Protein AF-A0AAD9QX85-F1 (afdb_monomer_lite)

Sequence (157 aa):
MVSVENATELPFDINGSCHFKLKSDPGKMMNSSKDGRPWQTWCTSKRSQHREVRRHAWRRGSWQCPNLKCLFLNEKGSCNDVQFTESQKNMCFVCKEDALTFDRCTTVKIWEFSAEKTEVDTYHFGYHTCRAIPNKRNLQVKSKLEEHFQKHASLKP

Secondary structure (DSSP, 8-state):
-PPEEE-SS--TT--SSEEEEEE--TTSTTTTT--SS-PPPPEEEEETTEEEEEEEEE---B-----TT-HHHHHHSS---S-B-SSTT-BBTTT-PBP-S-B----EEEEEE-TTSSEEEEEEES--SSPP-----SHHHHHHHHHHHHHTTT---

Organism: Acropora cervicornis (NCBI:txid6130)

Radius of gyration: 20.17 Å; chains: 1; bounding box: 38×56×46 Å

Structure (mmCIF, N/CA/C/O backbone):
data_AF-A0AAD9QX85-F1
#
_entry.id   AF-A0AAD9QX85-F1
#
loop_
_atom_site.group_PDB
_atom_site.id
_atom_site.type_symbol
_atom_site.label_atom_id
_atom_site.label_alt_id
_atom_site.label_comp_id
_atom_site.label_asym_id
_atom_site.label_entity_id
_atom_site.label_seq_id
_atom_site.pdbx_PDB_ins_code
_atom_site.Cartn_x
_atom_site.Cartn_y
_atom_site.Cartn_z
_atom_site.occupancy
_atom_site.B_iso_or_equiv
_atom_site.auth_seq_id
_atom_site.auth_comp_id
_atom_site.auth_asym_id
_atom_site.auth_atom_id
_atom_site.pdbx_PDB_model_num
ATOM 1 N N . MET A 1 1 ? -3.834 -16.258 -16.234 1.00 48.44 1 MET A N 1
ATOM 2 C CA . MET A 1 1 ? -2.990 -15.083 -16.538 1.00 48.44 1 MET A CA 1
ATOM 3 C C . MET A 1 1 ? -3.760 -13.859 -16.091 1.00 48.44 1 MET A C 1
ATOM 5 O O . MET A 1 1 ? -4.944 -13.797 -16.388 1.00 48.44 1 MET A O 1
ATOM 9 N N . VAL A 1 2 ? -3.142 -12.962 -15.324 1.00 61.66 2 VAL A N 1
ATOM 10 C CA . VAL A 1 2 ? -3.746 -11.659 -15.002 1.00 61.66 2 VAL A CA 1
ATOM 11 C C . VAL A 1 2 ? -3.511 -10.761 -16.216 1.00 61.66 2 VAL A C 1
ATOM 13 O O . VAL A 1 2 ? -2.383 -10.700 -16.701 1.00 61.66 2 VAL A O 1
ATOM 16 N N . SER A 1 3 ? -4.565 -10.153 -16.756 1.00 73.94 3 SER A N 1
ATOM 17 C CA . SER A 1 3 ? -4.465 -9.236 -17.896 1.00 73.94 3 SER A CA 1
ATOM 18 C C . SER A 1 3 ? -3.690 -7.977 -17.500 1.00 73.94 3 SER A C 1
ATOM 20 O O . SER A 1 3 ? -3.846 -7.494 -16.380 1.00 73.94 3 SER A O 1
ATOM 22 N N . VAL A 1 4 ? -2.857 -7.457 -18.406 1.00 83.94 4 VAL A N 1
ATOM 23 C CA . VAL A 1 4 ? -2.103 -6.216 -18.172 1.00 83.94 4 VAL A CA 1
ATOM 24 C C . VAL A 1 4 ? -2.981 -5.019 -18.510 1.00 83.94 4 VAL A C 1
ATOM 26 O O . VAL A 1 4 ? -3.453 -4.897 -19.641 1.00 83.94 4 VAL A O 1
ATOM 29 N N . GLU A 1 5 ? -3.159 -4.116 -17.552 1.00 87.62 5 GLU A N 1
ATOM 30 C CA . GLU A 1 5 ? -3.914 -2.878 -17.736 1.00 87.62 5 GLU A CA 1
ATOM 31 C C . GLU A 1 5 ? -2.961 -1.683 -17.864 1.00 87.62 5 GLU A C 1
ATOM 33 O O . GLU A 1 5 ? -2.192 -1.372 -16.951 1.00 87.62 5 GLU A O 1
ATOM 38 N N . ASN A 1 6 ? -2.996 -0.993 -19.006 1.00 88.62 6 ASN A N 1
ATOM 39 C CA . ASN A 1 6 ? -2.268 0.266 -19.171 1.00 88.62 6 ASN A CA 1
ATOM 40 C C . ASN A 1 6 ? -3.029 1.377 -18.444 1.00 88.62 6 ASN A C 1
ATOM 42 O O . ASN A 1 6 ? -4.180 1.652 -18.784 1.00 88.62 6 ASN A O 1
ATOM 46 N N . ALA A 1 7 ? -2.387 2.030 -17.478 1.00 84.38 7 ALA A N 1
ATOM 47 C CA . ALA A 1 7 ? -3.033 3.033 -16.643 1.00 84.38 7 ALA A CA 1
ATOM 48 C C . ALA A 1 7 ? -2.186 4.305 -16.515 1.00 84.38 7 ALA A C 1
ATOM 50 O O . ALA A 1 7 ? -0.957 4.261 -16.421 1.00 84.38 7 ALA A O 1
ATOM 51 N N . THR A 1 8 ? -2.851 5.460 -16.491 1.00 87.19 8 THR A N 1
ATOM 52 C CA . THR A 1 8 ? -2.218 6.744 -16.150 1.00 87.19 8 THR A CA 1
ATOM 53 C C . THR A 1 8 ? -1.960 6.861 -14.651 1.00 87.19 8 THR A C 1
ATOM 55 O O . THR A 1 8 ? -0.961 7.447 -14.244 1.00 87.19 8 THR A O 1
ATOM 58 N N . GLU A 1 9 ? -2.841 6.276 -13.841 1.00 89.25 9 GLU A N 1
ATOM 59 C CA . GLU A 1 9 ? -2.751 6.201 -12.386 1.00 89.25 9 GLU A CA 1
ATOM 60 C C . GLU A 1 9 ? -3.357 4.889 -11.884 1.00 89.25 9 GLU A C 1
ATOM 62 O O . GLU A 1 9 ? -4.157 4.253 -12.568 1.00 89.25 9 GLU A O 1
ATOM 67 N N . LEU A 1 10 ? -2.967 4.474 -10.682 1.00 91.56 10 LEU A N 1
ATOM 68 C CA . LEU A 1 10 ? -3.534 3.288 -10.056 1.00 91.56 10 LEU A CA 1
ATOM 69 C C . LEU A 1 10 ? -4.931 3.574 -9.487 1.00 91.56 10 LEU A C 1
ATOM 71 O O . LEU A 1 10 ? -5.119 4.628 -8.872 1.00 91.56 10 LEU A O 1
ATOM 75 N N . PRO A 1 11 ? -5.880 2.621 -9.582 1.00 91.75 11 PRO A N 1
ATOM 76 C CA . PRO A 1 11 ? -7.127 2.712 -8.839 1.00 91.75 11 PRO A CA 1
ATOM 77 C C . PRO A 1 11 ? -6.872 2.938 -7.345 1.00 91.75 11 PRO A C 1
ATOM 79 O O . PRO A 1 11 ? -5.932 2.401 -6.755 1.00 91.75 11 PRO A O 1
ATOM 82 N N . PHE A 1 12 ? -7.727 3.739 -6.712 1.00 90.00 12 PHE A N 1
ATOM 83 C CA . PHE A 1 12 ? -7.543 4.111 -5.311 1.00 90.00 12 PHE A CA 1
ATOM 84 C C . PHE A 1 12 ? -7.632 2.903 -4.361 1.00 90.00 12 PHE A C 1
ATOM 86 O O . PHE A 1 12 ? -6.831 2.790 -3.431 1.00 90.00 12 PHE A O 1
ATOM 93 N N . ASP A 1 13 ? -8.580 1.995 -4.601 1.00 90.94 13 ASP A N 1
ATOM 94 C CA . ASP A 1 13 ? -8.854 0.837 -3.748 1.00 90.94 13 ASP A CA 1
ATOM 95 C C . ASP A 1 13 ? -8.684 -0.488 -4.509 1.00 90.94 13 ASP A C 1
ATOM 97 O O . ASP A 1 13 ? -9.646 -1.191 -4.809 1.00 90.94 13 ASP A O 1
ATOM 101 N N . ILE A 1 14 ? -7.439 -0.805 -4.876 1.00 92.19 14 ILE A N 1
ATOM 102 C CA . ILE A 1 14 ? -7.098 -2.062 -5.561 1.00 92.19 14 ILE A CA 1
ATOM 103 C C . ILE A 1 14 ? -7.293 -3.233 -4.603 1.00 92.19 14 ILE A C 1
ATOM 105 O O . ILE A 1 14 ? -6.850 -3.170 -3.456 1.00 92.19 14 ILE A O 1
ATOM 109 N N . ASN A 1 15 ? -7.900 -4.317 -5.086 1.00 90.88 15 ASN A N 1
ATOM 110 C CA . ASN A 1 15 ? -8.080 -5.548 -4.331 1.00 90.88 15 ASN A CA 1
ATOM 111 C C . ASN A 1 15 ? -7.950 -6.775 -5.246 1.00 90.88 15 ASN A C 1
ATOM 113 O O . ASN A 1 15 ? -8.311 -6.712 -6.419 1.00 90.88 15 ASN A O 1
ATOM 117 N N . GLY A 1 16 ? -7.465 -7.895 -4.710 1.00 91.25 16 GLY A N 1
ATOM 118 C CA . GLY A 1 16 ? -7.250 -9.123 -5.473 1.00 91.25 16 GLY A CA 1
ATOM 119 C C . GLY A 1 16 ? -5.926 -9.138 -6.243 1.00 91.25 16 GLY A C 1
ATOM 120 O O . GLY A 1 16 ? -4.915 -8.585 -5.803 1.00 91.25 16 GLY A O 1
ATOM 121 N N . SER A 1 17 ? -5.913 -9.846 -7.374 1.00 94.88 17 SER A N 1
ATOM 122 C CA . SER A 1 17 ? -4.724 -10.008 -8.215 1.00 94.88 17 SER A CA 1
ATOM 123 C C . SER A 1 17 ? -4.812 -9.161 -9.478 1.00 94.88 17 SER A C 1
ATOM 125 O O . SER A 1 17 ? -5.568 -9.496 -10.386 1.00 94.88 17 SER A O 1
ATOM 127 N N . CYS A 1 18 ? -4.009 -8.099 -9.541 1.00 94.56 18 CYS A N 1
ATOM 128 C CA . CYS A 1 18 ? -4.015 -7.124 -10.633 1.00 94.56 18 CYS A CA 1
ATOM 129 C C . CYS A 1 18 ? -2.594 -6.863 -11.143 1.00 94.56 18 CYS A C 1
ATOM 131 O O . CYS A 1 18 ? -1.623 -6.974 -10.388 1.00 94.56 18 CYS A O 1
ATOM 133 N N . HIS A 1 19 ? -2.479 -6.487 -12.417 1.00 95.50 19 HIS A N 1
ATOM 134 C CA . HIS A 1 19 ? -1.223 -6.075 -13.038 1.00 95.50 19 HIS A CA 1
ATOM 135 C C . HIS A 1 19 ? -1.457 -4.808 -13.859 1.00 95.50 19 HIS A C 1
ATOM 137 O O . HIS A 1 19 ? -2.178 -4.829 -14.853 1.00 95.50 19 HIS A O 1
ATOM 143 N N . PHE A 1 20 ? -0.826 -3.712 -13.442 1.00 95.81 20 PHE A N 1
ATOM 144 C CA . PHE A 1 20 ? -0.885 -2.434 -14.143 1.00 95.81 20 PHE A CA 1
ATOM 145 C C . PHE A 1 20 ? 0.476 -2.035 -14.687 1.00 95.81 20 PHE A C 1
ATOM 147 O O . PHE A 1 20 ? 1.485 -2.193 -13.994 1.00 95.81 20 PHE A O 1
ATOM 154 N N . LYS A 1 21 ? 0.482 -1.424 -15.868 1.00 96.00 21 LYS A N 1
ATOM 155 C CA . LYS A 1 21 ? 1.657 -0.791 -16.460 1.00 96.00 21 LYS A CA 1
ATOM 156 C C . LYS A 1 21 ? 1.462 0.722 -16.512 1.00 96.00 21 LYS A C 1
ATOM 158 O O . LYS A 1 21 ? 0.457 1.198 -17.039 1.00 96.00 21 LYS A O 1
ATOM 163 N N . LEU A 1 22 ? 2.415 1.476 -15.957 1.00 95.31 22 LEU A N 1
ATOM 164 C CA . LEU A 1 22 ? 2.352 2.938 -15.849 1.00 95.31 22 LEU A CA 1
ATOM 165 C C . LEU A 1 22 ? 3.654 3.597 -16.306 1.00 95.31 22 LEU A C 1
ATOM 167 O O . LEU A 1 22 ? 4.734 3.005 -16.238 1.00 95.31 22 LEU A O 1
ATOM 171 N N . LYS A 1 23 ? 3.566 4.877 -16.684 1.00 94.44 23 LYS A N 1
ATOM 172 C CA . LYS A 1 23 ? 4.751 5.735 -16.812 1.00 94.44 23 LYS A CA 1
ATOM 173 C C . LYS A 1 23 ? 5.365 5.992 -15.433 1.00 94.44 23 LYS A C 1
ATOM 175 O O . LYS A 1 23 ? 4.665 6.107 -14.428 1.00 94.44 23 LYS A O 1
ATOM 180 N N . SER A 1 24 ? 6.683 6.105 -15.382 1.00 93.88 24 SER A N 1
ATOM 181 C CA . SER A 1 24 ? 7.466 6.363 -14.176 1.00 93.88 24 SER A CA 1
ATOM 182 C C . SER A 1 24 ? 8.426 7.526 -14.416 1.00 93.88 24 SER A C 1
ATOM 184 O O . SER A 1 24 ? 8.936 7.721 -15.515 1.00 93.88 24 SER A O 1
ATOM 186 N N . ASP A 1 25 ? 8.659 8.310 -13.368 1.00 92.06 25 ASP A N 1
ATOM 187 C CA . ASP A 1 25 ? 9.690 9.345 -13.340 1.00 92.06 25 ASP A CA 1
ATOM 188 C C . ASP A 1 25 ? 10.932 8.763 -12.639 1.00 92.06 25 ASP A C 1
ATOM 190 O O . ASP A 1 25 ? 10.836 8.413 -11.455 1.00 92.06 25 ASP A O 1
ATOM 194 N N . PRO A 1 26 ? 12.100 8.675 -13.301 1.00 88.69 26 PRO A N 1
ATOM 195 C CA . PRO A 1 26 ? 13.325 8.147 -12.700 1.00 88.69 26 PRO A CA 1
ATOM 196 C C . PRO A 1 26 ? 13.745 8.850 -11.400 1.00 88.69 26 PRO A C 1
ATOM 198 O O . PRO A 1 26 ? 14.312 8.205 -10.516 1.00 88.69 26 PRO A O 1
ATOM 201 N N . GLY A 1 27 ? 13.438 10.144 -11.241 1.00 88.88 27 GLY A N 1
ATOM 202 C CA . GLY A 1 27 ? 13.720 10.898 -10.014 1.00 88.88 27 GLY A CA 1
ATOM 203 C C . GLY A 1 27 ? 12.709 10.646 -8.891 1.00 88.88 27 GLY A C 1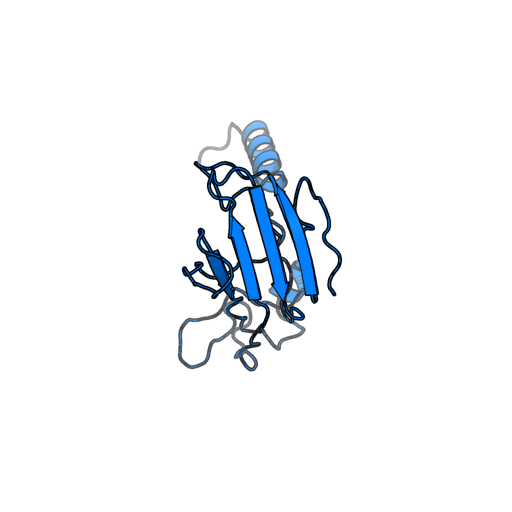
ATOM 204 O O . GLY A 1 27 ? 12.979 10.934 -7.724 1.00 88.88 27 GLY A O 1
ATOM 205 N N . LYS A 1 28 ? 11.531 10.104 -9.224 1.00 87.88 28 LYS A N 1
ATOM 206 C CA . LYS A 1 28 ? 10.375 9.950 -8.327 1.00 87.88 28 LYS A CA 1
ATOM 207 C C . LYS A 1 28 ? 9.631 8.626 -8.557 1.00 87.88 28 LYS A C 1
ATOM 209 O O . LYS A 1 28 ? 8.405 8.582 -8.494 1.00 87.88 28 LYS A O 1
ATOM 214 N N . MET A 1 29 ? 10.377 7.537 -8.738 1.00 88.88 29 MET A N 1
ATOM 215 C CA . MET A 1 29 ? 9.886 6.219 -9.188 1.00 88.88 29 MET A CA 1
ATOM 216 C C . MET A 1 29 ? 8.619 5.708 -8.479 1.00 88.88 29 MET A C 1
ATOM 218 O O . MET A 1 29 ? 7.737 5.126 -9.097 1.00 88.88 29 MET A O 1
ATOM 222 N N . MET A 1 30 ? 8.504 5.917 -7.164 1.00 87.12 30 MET A N 1
ATOM 223 C CA . MET A 1 30 ? 7.376 5.397 -6.375 1.00 87.12 30 MET A CA 1
ATOM 224 C C . MET A 1 30 ? 6.123 6.285 -6.435 1.00 87.12 30 MET A C 1
ATOM 226 O O . MET A 1 30 ? 5.065 5.879 -5.962 1.00 87.12 30 MET A O 1
ATOM 230 N N . ASN A 1 31 ? 6.221 7.512 -6.957 1.00 87.38 31 ASN A N 1
ATOM 231 C CA . ASN A 1 31 ? 5.104 8.457 -6.946 1.00 87.38 31 ASN A CA 1
ATOM 232 C C . ASN A 1 31 ? 4.033 8.125 -7.984 1.00 87.38 31 ASN A C 1
ATOM 234 O O . ASN A 1 31 ? 2.864 8.361 -7.698 1.00 87.38 31 ASN A O 1
ATOM 238 N N . SER A 1 32 ? 4.414 7.574 -9.140 1.00 85.81 32 SER A N 1
ATOM 239 C CA . SER A 1 32 ? 3.474 7.240 -10.221 1.00 85.81 32 SER A CA 1
ATOM 240 C C . SER A 1 32 ? 2.528 6.092 -9.873 1.00 85.81 32 SER A C 1
ATOM 242 O O . SER A 1 32 ? 1.482 5.939 -10.485 1.00 85.81 32 SER A O 1
ATOM 244 N N . SER A 1 33 ? 2.876 5.297 -8.864 1.00 90.25 33 SER A N 1
ATOM 245 C CA . SER A 1 33 ? 2.145 4.097 -8.462 1.00 90.25 33 SER A CA 1
ATOM 246 C C . SER A 1 33 ? 1.622 4.203 -7.030 1.00 90.25 33 SER A C 1
ATOM 248 O O . SER A 1 33 ? 1.594 3.215 -6.294 1.00 90.25 33 SER A O 1
ATOM 250 N N . LYS A 1 34 ? 1.217 5.399 -6.596 1.00 91.06 34 LYS A N 1
ATOM 251 C CA . LYS A 1 34 ? 0.512 5.579 -5.320 1.00 91.06 34 LYS A CA 1
ATOM 252 C C . LYS A 1 34 ? -0.927 5.082 -5.435 1.00 91.06 34 LYS A C 1
ATOM 254 O O . LYS A 1 34 ? -1.581 5.323 -6.436 1.00 91.06 34 LYS A O 1
ATOM 259 N N . ASP A 1 35 ? -1.400 4.415 -4.391 1.00 91.19 35 ASP A N 1
ATOM 260 C CA . ASP A 1 35 ? -2.795 4.011 -4.214 1.00 91.19 35 ASP A CA 1
ATOM 261 C C . ASP A 1 35 ? -3.264 4.425 -2.806 1.00 91.19 35 ASP A C 1
ATOM 263 O O . ASP A 1 35 ? -2.534 5.084 -2.055 1.00 91.19 35 ASP A O 1
ATOM 267 N N . GLY A 1 36 ? -4.493 4.071 -2.436 1.00 89.06 36 GLY A N 1
ATOM 268 C CA . GLY A 1 36 ? -5.072 4.385 -1.132 1.00 89.06 36 GLY A CA 1
ATOM 269 C C . GLY A 1 36 ? -4.520 3.560 0.030 1.00 89.06 36 GLY A C 1
ATOM 270 O O . GLY A 1 36 ? -5.021 3.673 1.151 1.00 89.06 36 GLY A O 1
ATOM 271 N N . ARG A 1 37 ? -3.525 2.691 -0.181 1.00 88.50 37 ARG A N 1
ATOM 272 C CA . ARG A 1 37 ? -3.031 1.785 0.857 1.00 88.50 37 ARG A CA 1
ATOM 273 C C . ARG A 1 37 ? -1.730 2.330 1.458 1.00 88.50 37 ARG A C 1
ATOM 275 O O . ARG A 1 37 ? -0.755 2.542 0.742 1.00 88.50 37 ARG A O 1
ATOM 282 N N . PRO A 1 38 ? -1.638 2.497 2.792 1.00 84.56 38 PRO A N 1
ATOM 283 C CA . PRO A 1 38 ? -0.339 2.685 3.431 1.00 84.56 38 PRO A CA 1
ATOM 284 C C . PRO A 1 38 ? 0.434 1.366 3.449 1.00 84.56 38 PRO A C 1
ATOM 286 O O . PRO A 1 38 ? 0.281 0.529 4.342 1.00 84.56 38 PRO A O 1
ATOM 289 N N . TRP A 1 39 ? 1.228 1.169 2.404 1.00 89.06 39 TRP A N 1
ATOM 290 C CA . TRP A 1 39 ? 2.216 0.103 2.299 1.00 89.06 39 TRP A CA 1
ATOM 291 C C . TRP A 1 39 ? 3.349 0.318 3.303 1.00 89.06 39 TRP A C 1
ATOM 293 O O . TRP A 1 39 ? 3.691 1.455 3.633 1.00 89.06 39 TRP A O 1
ATOM 303 N N . GLN A 1 40 ? 3.950 -0.773 3.779 1.00 88.31 40 GLN A N 1
ATOM 304 C CA . GLN A 1 40 ? 5.219 -0.674 4.495 1.00 88.31 40 GLN A CA 1
ATOM 305 C C . GLN A 1 40 ? 6.321 -0.137 3.575 1.00 88.31 40 GLN A C 1
ATOM 307 O O . GLN A 1 40 ? 6.184 -0.125 2.348 1.00 88.31 40 GLN A O 1
ATOM 312 N N . THR A 1 41 ? 7.438 0.267 4.179 1.00 90.06 41 THR A N 1
ATOM 313 C CA . THR A 1 41 ? 8.662 0.555 3.434 1.00 90.06 41 THR A CA 1
ATOM 314 C C . THR A 1 41 ? 8.996 -0.634 2.542 1.00 90.06 41 THR A C 1
ATOM 316 O O . THR A 1 41 ? 9.027 -1.780 2.991 1.00 90.06 41 THR A O 1
ATOM 319 N N . TRP A 1 42 ? 9.202 -0.354 1.261 1.00 92.25 42 TRP A N 1
ATOM 320 C CA . TRP A 1 42 ? 9.554 -1.373 0.289 1.00 92.25 42 TRP A CA 1
ATOM 321 C C . TRP A 1 42 ? 10.947 -1.936 0.578 1.00 92.25 42 TRP A C 1
ATOM 323 O O . TRP A 1 42 ? 11.815 -1.250 1.119 1.00 92.25 42 TRP A O 1
ATOM 333 N N . CYS A 1 43 ? 11.189 -3.162 0.134 1.00 92.00 43 CYS A N 1
ATOM 334 C CA . CYS A 1 43 ? 12.526 -3.731 0.048 1.00 92.00 43 CYS A CA 1
ATOM 335 C C . CYS A 1 43 ? 12.820 -4.201 -1.380 1.00 92.00 43 CYS A C 1
ATOM 337 O O . CYS A 1 43 ? 11.922 -4.438 -2.194 1.00 92.00 43 CYS A O 1
ATOM 339 N N . THR A 1 44 ? 14.107 -4.262 -1.709 1.00 92.75 44 THR A N 1
ATOM 340 C CA . THR A 1 44 ? 14.579 -4.717 -3.019 1.00 92.75 44 THR A CA 1
ATOM 341 C C . THR A 1 44 ? 14.539 -6.240 -3.074 1.00 92.75 44 THR A C 1
ATOM 343 O O . THR A 1 44 ? 14.963 -6.909 -2.136 1.00 92.75 44 THR A O 1
ATOM 346 N N . SER A 1 45 ? 14.074 -6.795 -4.190 1.00 90.00 45 SER A N 1
ATOM 347 C CA . SER A 1 45 ? 14.101 -8.237 -4.448 1.00 90.00 45 SER A CA 1
ATOM 348 C C . SER A 1 45 ? 14.641 -8.528 -5.846 1.00 90.00 45 SER A C 1
ATOM 350 O O . SER A 1 45 ? 14.780 -7.623 -6.663 1.00 90.00 45 SER A O 1
ATOM 352 N N . LYS A 1 46 ? 14.975 -9.791 -6.119 1.00 87.94 46 LYS A N 1
ATOM 353 C CA . LYS A 1 46 ? 15.422 -10.265 -7.436 1.00 87.94 46 LYS A CA 1
ATOM 354 C C . LYS A 1 46 ? 14.548 -11.443 -7.862 1.00 87.94 46 LYS A C 1
ATOM 356 O O . LYS A 1 46 ? 14.115 -12.215 -7.009 1.00 87.94 46 LYS A O 1
ATOM 361 N N . ARG A 1 47 ? 14.305 -11.603 -9.165 1.00 84.31 47 ARG A N 1
ATOM 362 C CA . ARG A 1 47 ? 13.755 -12.843 -9.740 1.00 84.31 47 ARG A CA 1
ATOM 363 C C . ARG A 1 47 ? 14.559 -13.231 -10.973 1.00 84.31 47 ARG A C 1
ATOM 365 O O . ARG A 1 47 ? 15.098 -12.356 -11.638 1.00 84.31 47 ARG A O 1
ATOM 372 N N . SER A 1 48 ? 14.637 -14.524 -11.279 1.00 77.25 48 SER A N 1
ATOM 373 C CA . SER A 1 48 ? 15.505 -15.073 -12.338 1.00 77.25 48 SER A CA 1
ATOM 374 C C . SER A 1 48 ? 15.335 -14.408 -13.711 1.00 77.25 48 SER A C 1
ATOM 376 O O . SER A 1 48 ? 16.292 -14.336 -14.474 1.00 77.25 48 SER A O 1
ATOM 378 N N . GLN A 1 49 ? 14.137 -13.902 -14.008 1.00 76.56 49 GLN A N 1
ATOM 379 C CA . GLN A 1 49 ? 13.779 -13.291 -15.291 1.00 76.56 49 GLN A CA 1
ATOM 380 C C . GLN A 1 49 ? 13.763 -11.753 -15.282 1.00 76.56 49 GLN A C 1
ATOM 382 O O . GLN A 1 49 ? 13.449 -11.158 -16.303 1.00 76.56 49 GLN A O 1
ATOM 387 N N . HIS A 1 50 ? 14.096 -11.101 -14.161 1.00 76.50 50 HIS A N 1
ATOM 388 C CA . HIS A 1 50 ? 14.120 -9.636 -14.059 1.00 76.50 50 HIS A CA 1
ATOM 389 C C . HIS A 1 50 ? 15.470 -9.187 -13.522 1.00 76.50 50 HIS A C 1
ATOM 391 O O . HIS A 1 50 ? 15.782 -9.408 -12.347 1.00 76.50 50 HIS A O 1
ATOM 397 N N . ARG A 1 51 ? 16.287 -8.590 -14.390 1.00 71.88 51 ARG A N 1
ATOM 398 C CA . ARG A 1 51 ? 17.628 -8.115 -14.023 1.00 71.88 51 ARG A CA 1
ATOM 399 C C . ARG A 1 51 ? 17.598 -6.706 -13.424 1.00 71.88 51 ARG A C 1
ATOM 401 O O . ARG A 1 51 ? 18.559 -6.294 -12.775 1.00 71.88 51 ARG A O 1
ATOM 408 N N . GLU A 1 52 ? 16.460 -6.030 -13.566 1.00 88.94 52 GLU A N 1
ATOM 409 C CA . GLU A 1 52 ? 16.323 -4.602 -13.311 1.00 88.94 52 GLU A CA 1
ATOM 410 C C . GLU A 1 52 ? 15.840 -4.354 -11.874 1.00 88.94 52 GLU A C 1
ATOM 412 O O . GLU A 1 52 ? 15.812 -5.246 -11.018 1.00 88.94 52 GLU A O 1
ATOM 417 N N . VAL A 1 53 ? 15.468 -3.110 -11.561 1.00 91.44 53 VAL A N 1
ATOM 418 C CA . VAL A 1 53 ? 14.997 -2.773 -10.216 1.00 91.44 53 VAL A CA 1
ATOM 419 C C . VAL A 1 53 ? 13.651 -3.447 -9.971 1.00 91.44 53 VAL A C 1
ATOM 421 O O . VAL A 1 53 ? 12.652 -3.106 -10.604 1.00 91.44 53 VAL A O 1
ATOM 424 N N . ARG A 1 54 ? 13.624 -4.363 -9.000 1.00 94.44 54 ARG A N 1
ATOM 425 C CA . ARG A 1 54 ? 12.400 -4.944 -8.453 1.00 94.44 54 ARG A CA 1
ATOM 426 C C . ARG A 1 54 ? 12.285 -4.632 -6.971 1.00 94.44 54 ARG A C 1
ATOM 428 O O . ARG A 1 54 ? 13.209 -4.853 -6.186 1.00 94.44 54 ARG A O 1
ATOM 435 N N . ARG A 1 55 ? 11.127 -4.120 -6.576 1.00 94.44 55 ARG A N 1
ATOM 436 C CA . ARG A 1 55 ? 10.790 -3.805 -5.185 1.00 94.44 55 ARG A CA 1
ATOM 437 C C . ARG A 1 55 ? 9.508 -4.512 -4.807 1.00 94.44 55 ARG A C 1
ATOM 439 O O . ARG A 1 55 ? 8.657 -4.722 -5.662 1.00 94.44 55 ARG A O 1
ATOM 446 N N . HIS A 1 56 ? 9.343 -4.843 -3.538 1.00 94.12 56 HIS A N 1
ATOM 447 C CA . HIS A 1 56 ? 8.037 -5.220 -3.020 1.00 94.12 56 HIS A CA 1
ATOM 448 C C . HIS A 1 56 ? 7.783 -4.593 -1.660 1.00 94.12 56 HIS A C 1
ATOM 450 O O . HIS A 1 56 ? 8.710 -4.209 -0.950 1.00 94.12 56 HIS A O 1
ATOM 456 N N . ALA A 1 57 ? 6.511 -4.467 -1.321 1.00 93.88 57 ALA A N 1
ATOM 457 C CA . ALA A 1 57 ? 6.049 -4.023 -0.027 1.00 93.88 57 ALA A CA 1
ATOM 458 C C . ALA A 1 57 ? 4.857 -4.875 0.383 1.00 93.88 57 ALA A C 1
ATOM 460 O O . ALA A 1 57 ? 4.033 -5.278 -0.441 1.00 93.88 57 ALA A O 1
ATOM 461 N N . TRP A 1 58 ? 4.755 -5.099 1.682 1.00 91.12 58 TRP A N 1
ATOM 462 C CA . TRP A 1 58 ? 3.604 -5.738 2.293 1.00 91.12 58 TRP A CA 1
ATOM 463 C C . TRP A 1 58 ? 2.758 -4.697 2.988 1.00 91.12 58 TRP A C 1
ATOM 465 O O . TRP A 1 58 ? 3.234 -3.626 3.387 1.00 91.12 58 TRP A O 1
ATOM 475 N N . ARG A 1 59 ? 1.500 -5.044 3.216 1.00 86.62 59 ARG A N 1
ATOM 476 C CA . ARG A 1 59 ? 0.726 -4.350 4.228 1.00 86.62 59 ARG A CA 1
ATOM 477 C C . ARG A 1 59 ? 1.028 -4.952 5.603 1.00 86.62 59 ARG A C 1
ATOM 479 O O . ARG A 1 59 ? 1.141 -6.158 5.747 1.00 86.62 59 ARG A O 1
ATOM 486 N N . ARG A 1 60 ? 1.188 -4.114 6.636 1.00 75.06 60 ARG A N 1
ATOM 487 C CA . ARG A 1 60 ? 1.452 -4.587 8.011 1.00 75.06 60 ARG A CA 1
ATOM 488 C C . ARG A 1 60 ? 0.243 -5.265 8.651 1.00 75.06 60 ARG A C 1
ATOM 490 O O . ARG A 1 60 ? 0.439 -6.159 9.456 1.00 75.06 60 ARG A O 1
ATOM 497 N N . GLY A 1 61 ? -0.968 -4.850 8.289 1.00 78.88 61 GLY A N 1
ATOM 498 C CA . GLY A 1 61 ? -2.168 -5.111 9.083 1.00 78.88 61 GLY A CA 1
ATOM 499 C C . GLY A 1 61 ? -2.478 -3.953 10.030 1.00 78.88 61 GLY A C 1
ATOM 500 O O . GLY A 1 61 ? -1.819 -2.909 9.958 1.00 78.88 61 GLY A O 1
ATOM 501 N N . SER A 1 62 ? -3.484 -4.121 10.881 1.00 80.12 62 SER A N 1
ATOM 502 C CA . SER A 1 62 ? -3.884 -3.128 11.883 1.00 80.12 62 SER A CA 1
ATOM 503 C C . SER A 1 62 ? -4.593 -3.783 13.065 1.00 80.12 62 SER A C 1
ATOM 505 O O . SER A 1 62 ? -5.260 -4.806 12.918 1.00 80.12 62 SER A O 1
ATOM 507 N N . TRP A 1 63 ? -4.474 -3.164 14.238 1.00 86.38 63 TRP A N 1
ATOM 508 C CA . TRP A 1 63 ? -5.364 -3.451 15.362 1.00 86.38 63 TRP A CA 1
ATOM 509 C C . TRP A 1 63 ? -6.784 -2.996 15.032 1.00 86.38 63 TRP A C 1
ATOM 511 O O . TRP A 1 63 ? -6.961 -2.099 14.211 1.00 86.38 63 TRP A O 1
ATOM 521 N N . GLN A 1 64 ? -7.789 -3.604 15.656 1.00 87.44 64 GLN A N 1
ATOM 522 C CA . GLN A 1 64 ? -9.187 -3.215 15.479 1.00 87.44 64 GLN A CA 1
ATOM 523 C C . GLN A 1 64 ? -9.863 -3.054 16.836 1.00 87.44 64 GLN A C 1
ATOM 525 O O . GLN A 1 64 ? -9.730 -3.901 17.719 1.00 87.44 64 GLN A O 1
ATOM 530 N N . CYS A 1 65 ? -10.590 -1.954 17.004 1.00 89.88 65 CYS A N 1
ATOM 531 C CA . CYS A 1 65 ? -11.356 -1.692 18.211 1.00 89.88 65 CYS A CA 1
ATOM 532 C C . CYS A 1 65 ? -12.687 -2.468 18.159 1.00 89.88 65 CYS A C 1
ATOM 534 O O . CYS A 1 65 ? -13.490 -2.210 17.263 1.00 89.88 65 CYS A O 1
ATOM 536 N N . PRO A 1 66 ? -12.974 -3.374 19.112 1.00 89.69 66 PRO A N 1
ATOM 537 C CA . PRO A 1 66 ? -14.215 -4.158 19.095 1.00 89.69 66 PRO A CA 1
ATOM 538 C C . PRO A 1 66 ? -15.465 -3.338 19.432 1.00 89.69 66 PRO A C 1
ATOM 540 O O . PRO A 1 66 ? -16.587 -3.784 19.201 1.00 89.69 66 PRO A O 1
ATOM 543 N N . ASN A 1 67 ? -15.294 -2.163 20.040 1.00 91.50 67 ASN A N 1
ATOM 544 C CA . ASN A 1 67 ? -16.396 -1.436 20.647 1.00 91.50 67 ASN A CA 1
ATOM 545 C C . ASN A 1 67 ? -17.265 -0.730 19.598 1.00 91.50 67 ASN A C 1
ATOM 547 O O . ASN A 1 67 ? -16.902 0.323 19.070 1.00 91.50 67 ASN A O 1
ATOM 551 N N . LEU A 1 68 ? -18.465 -1.269 19.377 1.00 91.25 68 LEU A N 1
ATOM 552 C CA . LEU A 1 68 ? -19.476 -0.712 18.472 1.00 91.25 68 LEU A CA 1
ATOM 553 C C . LEU A 1 68 ? -20.040 0.648 18.922 1.00 91.25 68 LEU A C 1
ATOM 555 O O . LEU A 1 68 ? -20.740 1.303 18.160 1.00 91.25 68 LEU A O 1
ATOM 559 N N . LYS A 1 69 ? -19.740 1.084 20.150 1.00 93.69 69 LYS A N 1
ATOM 560 C CA . LYS A 1 69 ? -20.096 2.407 20.686 1.00 93.69 69 LYS A CA 1
ATOM 561 C C . LYS A 1 69 ? -18.900 3.361 20.738 1.00 93.69 69 LYS A C 1
ATOM 563 O O . LYS A 1 69 ? -19.007 4.444 21.311 1.00 93.69 69 LYS A O 1
ATOM 568 N N . CYS A 1 70 ? -17.749 2.976 20.181 1.00 91.69 70 CYS A N 1
ATOM 569 C CA . CYS A 1 70 ? -16.569 3.832 20.143 1.00 91.69 70 CYS A CA 1
ATOM 570 C C . CYS A 1 70 ? -16.881 5.138 19.399 1.00 91.69 70 CYS A C 1
ATOM 572 O O . CYS A 1 70 ? -17.374 5.110 18.271 1.00 91.69 70 CYS A O 1
ATOM 574 N N . LEU A 1 71 ? -16.534 6.286 19.993 1.00 92.62 71 LEU A N 1
ATOM 575 C CA . LEU A 1 71 ? -16.783 7.597 19.383 1.00 92.62 71 LEU A CA 1
ATOM 576 C C . LEU A 1 71 ? -16.154 7.710 17.985 1.00 92.62 71 LEU A C 1
ATOM 578 O O . LEU A 1 71 ? -16.755 8.278 17.081 1.00 92.62 71 LEU A O 1
ATOM 582 N N . PHE A 1 72 ? -14.992 7.086 17.776 1.00 88.62 72 PHE A N 1
ATOM 583 C CA . PHE A 1 72 ? -14.352 7.033 16.464 1.00 88.62 72 PHE A CA 1
ATOM 584 C C . PHE A 1 72 ? -15.236 6.348 15.414 1.00 88.62 72 PHE A C 1
ATOM 586 O O . PHE A 1 72 ? -15.347 6.845 14.296 1.00 88.62 72 PHE A O 1
ATOM 593 N N . LEU A 1 73 ? -15.886 5.233 15.767 1.00 87.94 73 LEU A N 1
ATOM 594 C CA . LEU A 1 73 ? -16.808 4.536 14.870 1.00 87.94 73 LEU A CA 1
ATOM 595 C C . LEU A 1 73 ? -18.015 5.417 14.548 1.00 87.94 73 LEU A C 1
ATOM 597 O O . LEU A 1 73 ? -18.354 5.562 13.377 1.00 87.94 73 LEU A O 1
ATOM 601 N N . ASN A 1 74 ? -18.597 6.057 15.562 1.00 86.88 74 ASN A N 1
ATOM 602 C CA . ASN A 1 74 ? -19.749 6.942 15.386 1.00 86.88 74 ASN A CA 1
ATOM 603 C C . ASN A 1 74 ? -19.425 8.140 14.477 1.00 86.88 74 ASN A C 1
ATOM 605 O O . ASN A 1 74 ? -20.215 8.485 13.605 1.00 86.88 74 ASN A O 1
ATOM 609 N N . GLU A 1 75 ? -18.253 8.758 14.640 1.00 87.94 75 GLU A N 1
ATOM 610 C CA . GLU A 1 75 ? -17.859 9.937 13.860 1.00 87.94 75 GLU A CA 1
ATOM 611 C C . GLU A 1 75 ? -17.326 9.607 12.463 1.00 87.94 75 GLU A C 1
ATOM 613 O O . GLU A 1 75 ? -17.487 10.393 11.527 1.00 87.94 75 GLU A O 1
ATOM 618 N N . LYS A 1 76 ? -16.597 8.494 12.319 1.00 83.31 76 LYS A N 1
ATOM 619 C CA . LYS A 1 76 ? -15.893 8.137 11.076 1.00 83.31 76 LYS A CA 1
ATOM 620 C C . LYS A 1 76 ? -16.602 7.045 10.279 1.00 83.31 76 LYS A C 1
ATOM 622 O O . LYS A 1 76 ? -16.102 6.675 9.216 1.00 83.31 76 LYS A O 1
ATOM 627 N N . GLY A 1 77 ? -17.707 6.497 10.787 1.00 82.75 77 GLY A N 1
ATOM 628 C CA . GLY A 1 77 ? -18.468 5.407 10.167 1.00 82.75 77 GLY A CA 1
ATOM 629 C C . GLY A 1 77 ? -17.673 4.110 9.995 1.00 82.75 77 GLY A C 1
ATOM 630 O O . GLY A 1 77 ? -18.015 3.277 9.166 1.00 82.75 77 GLY A O 1
ATOM 631 N N . SER A 1 78 ? -16.552 3.963 10.702 1.00 82.81 78 SER A N 1
ATOM 632 C CA . SER A 1 78 ? -15.611 2.856 10.523 1.00 82.81 78 SER A CA 1
ATOM 633 C C . SER A 1 78 ? -14.835 2.565 11.803 1.00 82.81 78 SER A C 1
ATOM 635 O O . SER A 1 78 ? -14.549 3.473 12.582 1.00 82.81 78 SER A O 1
ATOM 637 N N . CYS A 1 79 ? -14.496 1.292 12.019 1.00 85.31 79 CYS A N 1
ATOM 638 C CA . CYS A 1 79 ? -13.758 0.849 13.199 1.00 85.31 79 CYS A CA 1
ATOM 639 C C . CYS A 1 79 ? -12.428 1.614 13.347 1.00 85.31 79 CYS A C 1
ATOM 641 O O . CYS A 1 79 ? -11.754 1.904 12.355 1.00 85.31 79 CYS A O 1
ATOM 643 N N . ASN A 1 80 ? -12.057 1.954 14.588 1.00 86.06 80 ASN A N 1
ATOM 644 C CA . ASN A 1 80 ? -10.742 2.527 14.865 1.00 86.06 80 ASN A CA 1
ATOM 645 C C . ASN A 1 80 ? -9.667 1.462 14.624 1.00 86.06 80 ASN A C 1
ATOM 647 O O . ASN A 1 80 ? -9.652 0.439 15.305 1.00 86.06 80 ASN A O 1
ATOM 651 N N . ASP A 1 81 ? -8.774 1.743 13.680 1.00 83.06 81 ASP A N 1
ATOM 652 C CA . ASP A 1 81 ? -7.653 0.902 13.259 1.00 83.06 81 ASP A CA 1
ATOM 653 C C . ASP A 1 81 ? -6.290 1.624 13.351 1.00 83.06 81 ASP A C 1
ATOM 655 O O . ASP A 1 81 ? -5.268 1.111 12.893 1.00 83.06 81 ASP A O 1
ATOM 659 N N . VAL A 1 82 ? -6.270 2.824 13.946 1.00 80.00 82 VAL A N 1
ATOM 660 C CA . VAL A 1 82 ? -5.122 3.749 13.904 1.00 80.00 82 VAL A CA 1
ATOM 661 C C . VAL A 1 82 ? -4.658 4.243 15.272 1.00 80.00 82 VAL A C 1
ATOM 663 O O . VAL A 1 82 ? -3.467 4.473 15.453 1.00 80.00 82 VAL A O 1
ATOM 666 N N . GLN A 1 83 ? -5.562 4.425 16.238 1.00 85.62 83 GLN A N 1
ATOM 667 C CA . GLN A 1 83 ? -5.240 5.046 17.528 1.00 85.62 83 GLN A CA 1
ATOM 668 C C . GLN A 1 83 ? -5.214 4.002 18.647 1.00 85.62 83 GLN A C 1
ATOM 670 O O . GLN A 1 83 ? -6.215 3.818 19.348 1.00 85.62 83 GLN A O 1
ATOM 675 N N . PHE A 1 84 ? -4.066 3.342 18.810 1.00 86.25 84 PHE A N 1
ATOM 676 C CA . PHE A 1 84 ? -3.821 2.323 19.835 1.00 86.25 84 PHE A CA 1
ATOM 677 C C . PHE A 1 84 ? -2.555 2.627 20.635 1.00 86.25 84 PHE A C 1
ATOM 679 O O . PHE A 1 84 ? -1.624 3.239 20.116 1.00 86.25 84 PHE A O 1
ATOM 686 N N . THR A 1 85 ? -2.522 2.211 21.900 1.00 80.62 85 THR A N 1
ATOM 687 C CA . THR A 1 85 ? -1.311 2.297 22.726 1.00 80.62 85 THR A CA 1
ATOM 688 C C . THR A 1 85 ? -0.271 1.279 22.259 1.00 80.62 85 THR A C 1
ATOM 690 O O . THR A 1 85 ? -0.622 0.152 21.934 1.00 80.62 85 THR A O 1
ATOM 693 N N . GLU A 1 86 ? 1.017 1.626 22.301 1.00 70.00 86 GLU A N 1
ATOM 694 C CA . GLU A 1 86 ? 2.117 0.700 21.956 1.00 70.00 86 GLU A CA 1
ATOM 695 C C . GLU A 1 86 ? 2.435 -0.324 23.072 1.00 70.00 86 GLU A C 1
ATOM 697 O O . GLU A 1 86 ? 3.451 -1.015 23.038 1.00 70.00 86 GLU A O 1
ATOM 702 N N . SER A 1 87 ? 1.577 -0.426 24.092 1.00 65.81 87 SER A N 1
ATOM 703 C CA . SER A 1 87 ? 1.750 -1.325 25.237 1.00 65.81 87 SER A CA 1
ATOM 704 C C . SER A 1 87 ? 1.273 -2.754 24.942 1.00 65.81 87 SER A C 1
ATOM 706 O O . SER A 1 87 ? 0.569 -3.009 23.968 1.00 65.81 87 SER A O 1
ATOM 708 N N . GLN A 1 88 ? 1.608 -3.698 25.832 1.00 57.47 88 GLN A N 1
ATOM 709 C CA . GLN A 1 88 ? 1.310 -5.135 25.691 1.00 57.47 88 GLN A CA 1
ATOM 710 C C . GLN A 1 88 ? -0.162 -5.475 25.380 1.00 57.47 88 GLN A C 1
ATOM 712 O O . GLN A 1 88 ? -0.421 -6.535 24.818 1.00 57.47 88 GLN A O 1
ATOM 717 N N . LYS A 1 89 ? -1.117 -4.597 25.713 1.00 64.88 89 LYS A N 1
ATOM 718 C CA . LYS A 1 89 ? -2.555 -4.826 25.498 1.00 64.88 89 LYS A CA 1
ATOM 719 C C . LYS A 1 89 ? -3.140 -4.147 24.254 1.00 64.88 89 LYS A C 1
ATOM 721 O O . LYS A 1 89 ? -4.306 -4.368 23.964 1.00 64.88 89 LYS A O 1
ATOM 726 N N . ASN A 1 90 ? -2.345 -3.356 23.516 1.00 81.69 90 ASN A N 1
ATOM 727 C CA . ASN A 1 90 ? -2.768 -2.580 22.337 1.00 81.69 90 ASN A CA 1
ATOM 728 C C . ASN A 1 90 ? -4.187 -2.006 22.500 1.00 81.69 90 ASN A C 1
ATOM 730 O O . ASN A 1 90 ? -5.127 -2.411 21.827 1.00 81.69 90 ASN A O 1
ATOM 734 N N . MET A 1 91 ? -4.354 -1.086 23.446 1.00 89.62 91 MET A N 1
ATOM 735 C CA . MET A 1 91 ? -5.659 -0.573 23.860 1.00 89.62 91 MET A CA 1
ATOM 736 C C . MET A 1 91 ? -6.096 0.591 22.966 1.00 89.62 91 MET A C 1
ATOM 738 O O . MET A 1 91 ? -5.291 1.464 22.631 1.00 89.62 91 MET A O 1
ATOM 742 N N . CYS A 1 92 ? -7.378 0.644 22.600 1.00 90.62 92 CYS A N 1
ATOM 743 C CA . CYS A 1 92 ? -7.952 1.748 21.834 1.00 90.62 92 CYS A CA 1
ATOM 744 C C . CYS A 1 92 ? -7.843 3.058 22.625 1.00 90.62 92 CYS A C 1
ATOM 746 O O . CYS A 1 92 ? -8.392 3.189 23.719 1.00 90.62 92 CYS A O 1
ATOM 748 N N . PHE A 1 93 ? -7.195 4.080 22.062 1.00 90.38 93 PHE A N 1
ATOM 749 C CA . PHE A 1 93 ? -6.993 5.339 22.784 1.00 90.38 93 PHE A CA 1
ATOM 750 C C . PHE A 1 93 ? -8.301 6.103 23.041 1.00 90.38 93 PHE A C 1
ATOM 752 O O . PHE A 1 93 ? -8.376 6.863 24.006 1.00 90.38 93 PHE A O 1
ATOM 759 N N . VAL A 1 94 ? -9.321 5.880 22.207 1.00 91.19 94 VAL A N 1
ATOM 760 C CA . VAL A 1 94 ? -10.602 6.600 22.243 1.00 91.19 94 VAL A CA 1
ATOM 761 C C . VAL A 1 94 ? -11.533 6.053 23.321 1.00 91.19 94 VAL A C 1
ATOM 763 O O . VAL A 1 94 ? -12.021 6.818 24.143 1.00 91.19 94 VAL A O 1
ATOM 766 N N . CYS A 1 95 ? -11.773 4.740 23.336 1.00 91.62 95 CYS A N 1
ATOM 767 C CA . CYS A 1 95 ? -12.734 4.123 24.260 1.00 91.62 95 CYS A CA 1
ATOM 768 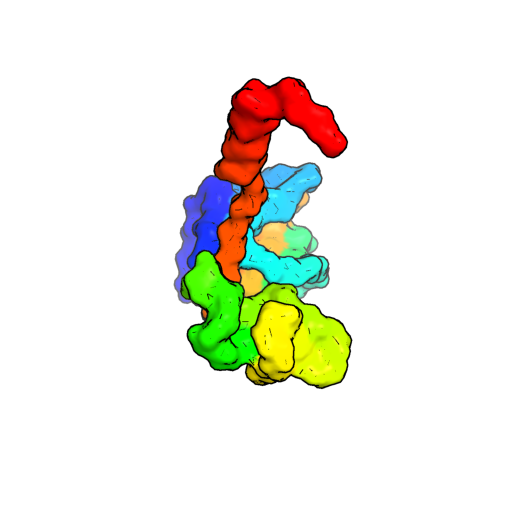C C . CYS A 1 95 ? -12.091 3.294 25.377 1.00 91.62 95 CYS A C 1
ATOM 770 O O . CYS A 1 95 ? -12.812 2.792 26.227 1.00 91.62 95 CYS A O 1
ATOM 772 N N . LYS A 1 96 ? -10.758 3.161 25.382 1.00 91.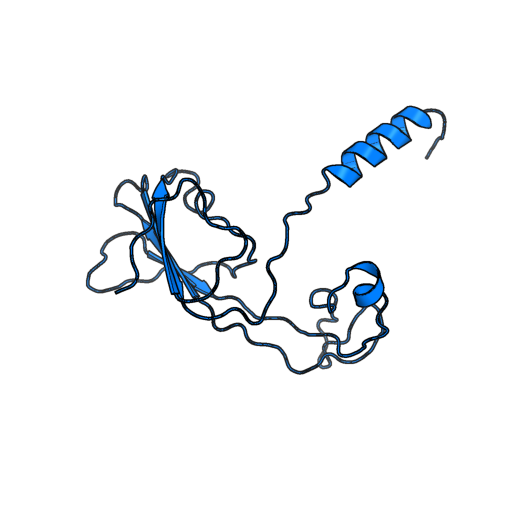19 96 LYS A N 1
ATOM 773 C CA . LYS A 1 96 ? -9.976 2.388 26.364 1.00 91.19 96 LYS A CA 1
ATOM 774 C C . LYS A 1 96 ? -10.283 0.885 26.412 1.00 91.19 96 LYS A C 1
ATOM 776 O O . LYS A 1 96 ? -9.790 0.201 27.295 1.00 91.19 96 LYS A O 1
ATOM 781 N N . GLU A 1 97 ? -11.025 0.365 25.440 1.00 91.06 97 GLU A N 1
ATOM 782 C CA . GLU A 1 97 ? -11.194 -1.078 25.252 1.00 91.06 97 GLU A CA 1
ATOM 783 C C . GLU A 1 97 ? -9.949 -1.687 24.602 1.00 91.06 97 GLU A C 1
ATOM 785 O O . GLU A 1 97 ? -9.339 -1.076 23.712 1.00 91.06 97 GLU A O 1
ATOM 790 N N . ASP A 1 98 ? -9.591 -2.896 25.026 1.00 90.19 98 ASP A N 1
ATOM 791 C CA . ASP A 1 98 ? -8.502 -3.669 24.428 1.00 90.19 98 ASP A CA 1
ATOM 792 C C . ASP A 1 98 ? -8.821 -3.979 22.952 1.00 90.19 98 ASP A C 1
ATOM 794 O O . ASP A 1 98 ? -9.974 -4.215 22.574 1.00 90.19 98 ASP A O 1
ATOM 798 N N . ALA A 1 99 ? -7.808 -3.931 22.081 1.00 85.81 99 ALA A N 1
ATOM 799 C CA . ALA A 1 99 ? -8.002 -4.305 20.683 1.00 85.81 99 ALA A CA 1
ATOM 800 C C . ALA A 1 99 ? -8.341 -5.795 20.546 1.00 85.81 99 ALA A C 1
ATOM 802 O O . ALA A 1 99 ? -7.892 -6.637 21.323 1.00 85.81 99 ALA A O 1
ATOM 803 N N . LEU A 1 100 ? -9.068 -6.127 19.477 1.00 80.69 100 LEU A N 1
ATOM 804 C CA . LEU A 1 100 ? -9.146 -7.500 18.984 1.00 80.69 100 LEU A CA 1
ATOM 805 C C . LEU A 1 100 ? -7.774 -7.993 18.508 1.00 80.69 100 LEU A C 1
ATOM 807 O O . LEU A 1 100 ? -6.787 -7.260 18.486 1.00 80.69 100 LEU A O 1
ATOM 811 N N . THR A 1 101 ? -7.721 -9.247 18.061 1.00 76.31 101 THR A N 1
ATOM 812 C CA . THR A 1 101 ? -6.548 -9.809 17.390 1.00 76.31 101 THR A CA 1
ATOM 813 C C . THR A 1 101 ? -6.083 -8.907 16.243 1.00 76.31 101 THR A C 1
ATOM 815 O O . THR A 1 101 ? -6.887 -8.376 15.479 1.00 76.31 101 THR A O 1
ATOM 818 N N . PHE A 1 102 ? -4.766 -8.747 16.116 1.00 80.25 102 PHE A N 1
ATOM 819 C CA . PHE A 1 102 ? -4.154 -7.987 15.033 1.00 80.25 102 PHE A CA 1
ATOM 820 C C . PHE A 1 102 ? -4.505 -8.603 13.672 1.00 80.25 102 PHE A C 1
ATOM 822 O O . PHE A 1 102 ? -4.075 -9.719 13.364 1.00 80.25 102 PHE A O 1
ATOM 829 N N . ASP A 1 103 ? -5.254 -7.865 12.852 1.00 79.00 103 ASP A N 1
ATOM 830 C CA . ASP A 1 103 ? -5.665 -8.310 11.524 1.00 79.00 103 ASP A CA 1
ATOM 831 C C . ASP A 1 103 ? -4.493 -8.166 10.548 1.00 79.00 103 ASP A C 1
ATOM 833 O O . ASP A 1 103 ? -4.087 -7.059 10.173 1.00 79.00 103 ASP A O 1
ATOM 837 N N . ARG A 1 104 ? -3.907 -9.306 10.167 1.00 81.75 104 ARG A N 1
ATOM 838 C CA . ARG A 1 104 ? -2.778 -9.374 9.237 1.00 81.75 104 ARG A CA 1
ATOM 839 C C . ARG A 1 104 ? -3.286 -9.331 7.801 1.00 81.75 104 ARG A C 1
ATOM 841 O O . ARG A 1 104 ? -3.738 -10.331 7.254 1.00 81.75 104 ARG A O 1
ATOM 848 N N . CYS A 1 105 ? -3.082 -8.194 7.149 1.00 87.25 105 CYS A N 1
ATOM 849 C CA . CYS A 1 105 ? -3.292 -8.070 5.713 1.00 87.25 105 CYS A CA 1
ATOM 850 C C . CYS A 1 105 ? -2.123 -8.723 4.960 1.00 87.25 105 CYS A C 1
ATOM 852 O O . CYS A 1 105 ? -1.000 -8.224 5.009 1.00 87.25 105 CYS A O 1
ATOM 854 N N . THR A 1 106 ? -2.383 -9.810 4.238 1.00 87.75 106 THR A N 1
ATOM 855 C 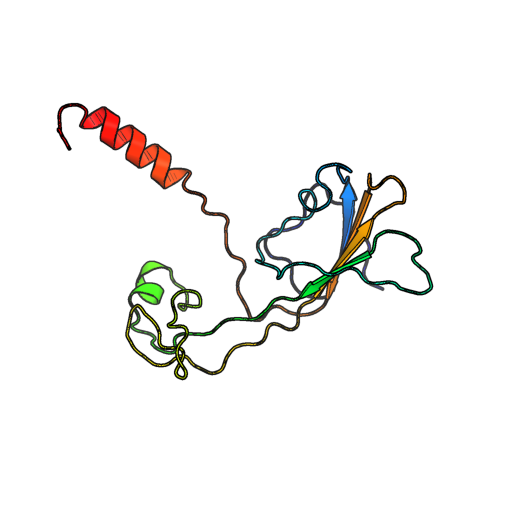CA . THR A 1 106 ? -1.351 -10.582 3.520 1.00 87.75 106 THR A CA 1
ATOM 856 C C . THR A 1 106 ? -1.023 -10.035 2.132 1.00 87.75 106 THR A C 1
ATOM 858 O O . THR A 1 106 ? -0.141 -10.567 1.459 1.00 87.75 106 THR A O 1
ATOM 861 N N . THR A 1 107 ? -1.700 -8.966 1.702 1.00 93.50 107 THR A N 1
ATOM 862 C CA . THR A 1 107 ? -1.503 -8.387 0.373 1.00 93.50 107 THR A CA 1
ATOM 863 C C . THR A 1 107 ? -0.073 -7.901 0.156 1.00 93.50 107 THR A C 1
ATOM 865 O O . THR A 1 107 ? 0.531 -7.246 1.016 1.00 93.50 107 THR A O 1
ATOM 868 N N . VAL A 1 108 ? 0.433 -8.174 -1.044 1.00 93.75 108 VAL A N 1
ATOM 869 C CA . VAL A 1 108 ? 1.752 -7.760 -1.522 1.00 93.75 108 VAL A CA 1
ATOM 870 C C . VAL A 1 108 ? 1.586 -6.857 -2.730 1.00 93.75 108 VAL A C 1
ATOM 872 O O . VAL A 1 108 ? 0.787 -7.142 -3.622 1.00 93.75 108 VAL A O 1
ATOM 875 N N . LYS A 1 109 ? 2.393 -5.802 -2.780 1.00 95.12 109 LYS A N 1
ATOM 876 C CA . LYS A 1 109 ? 2.593 -4.993 -3.974 1.00 95.12 109 LYS A CA 1
ATOM 877 C C . LYS A 1 109 ? 4.026 -5.112 -4.437 1.00 95.12 109 LYS A C 1
ATOM 879 O O . LYS A 1 109 ? 4.951 -5.043 -3.630 1.00 95.12 109 LYS A O 1
ATOM 884 N N . ILE A 1 110 ? 4.205 -5.293 -5.734 1.00 95.06 110 ILE A N 1
ATOM 885 C CA . ILE A 1 110 ? 5.503 -5.460 -6.370 1.00 95.06 110 ILE A CA 1
ATOM 886 C C . ILE A 1 110 ? 5.631 -4.420 -7.468 1.00 95.06 110 ILE A C 1
ATOM 888 O O . ILE A 1 110 ? 4.683 -4.191 -8.208 1.00 95.06 110 ILE A O 1
ATOM 892 N N . TRP A 1 111 ? 6.810 -3.826 -7.576 1.00 95.50 111 TRP A N 1
ATOM 893 C CA . TRP A 1 111 ? 7.183 -2.922 -8.650 1.00 95.50 111 TRP A CA 1
ATOM 894 C C . TRP A 1 111 ? 8.345 -3.511 -9.422 1.00 95.50 111 TRP A C 1
ATOM 896 O O . TRP A 1 111 ? 9.340 -3.920 -8.819 1.00 95.50 111 TRP A O 1
ATOM 906 N N . GLU A 1 112 ? 8.239 -3.491 -10.737 1.00 95.12 112 GLU A N 1
ATOM 907 C CA . GLU A 1 112 ? 9.321 -3.791 -11.659 1.00 95.12 112 GLU A CA 1
ATOM 908 C C . GLU A 1 112 ? 9.500 -2.621 -12.602 1.00 95.12 112 GLU A C 1
ATOM 910 O O . GLU A 1 112 ? 8.581 -2.248 -13.321 1.00 95.12 112 GLU A O 1
ATOM 915 N N . PHE A 1 113 ? 10.675 -2.010 -12.559 1.00 94.38 113 PHE A N 1
ATOM 916 C CA . PHE A 1 113 ? 10.973 -0.849 -13.384 1.00 94.38 113 PHE A CA 1
ATOM 917 C C . PHE A 1 113 ? 11.708 -1.273 -14.648 1.00 94.38 113 PHE A C 1
ATOM 919 O O . PHE A 1 113 ? 12.524 -2.200 -14.602 1.00 94.38 113 PHE A O 1
ATOM 926 N N . SER A 1 114 ? 11.463 -0.548 -15.742 1.00 93.56 114 SER A N 1
ATOM 927 C CA . SER A 1 114 ? 12.313 -0.624 -16.931 1.00 93.56 114 SER A CA 1
ATOM 928 C C . SER A 1 114 ? 13.751 -0.202 -16.601 1.00 93.56 114 SER A C 1
ATOM 930 O O . SER A 1 114 ? 14.009 0.428 -15.567 1.00 93.56 114 SER A O 1
ATOM 932 N N . ALA A 1 115 ? 14.702 -0.525 -17.480 1.00 91.31 115 ALA A N 1
ATOM 933 C CA . ALA A 1 115 ? 16.109 -0.171 -17.295 1.00 91.31 115 ALA A CA 1
ATOM 934 C C . ALA A 1 115 ? 16.303 1.349 -17.120 1.00 91.31 115 ALA A C 1
ATOM 936 O O . ALA A 1 115 ? 17.010 1.799 -16.214 1.00 91.31 115 ALA A O 1
ATOM 937 N N . GLU A 1 116 ? 15.587 2.142 -17.917 1.00 93.00 116 GLU A N 1
ATOM 938 C CA . GLU A 1 116 ? 15.582 3.607 -17.883 1.00 93.00 116 GLU A CA 1
ATOM 939 C C . GLU A 1 116 ? 14.689 4.167 -16.766 1.00 93.00 116 GLU A C 1
ATOM 941 O O . GLU A 1 116 ? 14.714 5.368 -16.500 1.00 93.00 116 GLU A O 1
ATOM 946 N N . LYS A 1 117 ? 13.911 3.308 -16.090 1.00 93.25 117 LYS A N 1
ATOM 947 C CA . LYS A 1 117 ? 12.963 3.647 -15.009 1.00 93.25 117 LYS A CA 1
ATOM 948 C C . LYS A 1 117 ? 11.849 4.605 -15.445 1.00 93.25 117 LYS A C 1
ATOM 950 O O . LYS A 1 117 ? 11.236 5.269 -14.605 1.00 93.25 117 LYS A O 1
ATOM 955 N N . THR A 1 118 ? 11.595 4.664 -16.747 1.00 94.06 118 THR A N 1
ATOM 956 C CA . THR A 1 118 ? 10.544 5.456 -17.398 1.00 94.06 118 THR A CA 1
ATOM 957 C C . THR A 1 118 ? 9.197 4.741 -17.416 1.00 94.06 118 THR A C 1
ATOM 959 O O . THR A 1 118 ? 8.162 5.373 -17.622 1.00 94.06 118 THR A O 1
ATOM 962 N N . GLU A 1 119 ? 9.192 3.435 -17.151 1.00 94.88 119 GLU A N 1
ATOM 963 C CA . GLU A 1 119 ? 7.999 2.605 -17.027 1.00 94.88 119 GLU A CA 1
ATOM 964 C C . GLU A 1 119 ? 8.081 1.752 -15.761 1.00 94.88 119 GLU A C 1
ATOM 966 O O . GLU A 1 119 ? 9.170 1.429 -15.270 1.00 94.88 119 GLU A O 1
ATOM 971 N N . VAL A 1 120 ? 6.915 1.402 -15.225 1.00 95.38 120 VAL A N 1
ATOM 972 C CA . VAL A 1 120 ? 6.792 0.491 -14.093 1.00 95.38 120 VAL A CA 1
ATOM 973 C C . VAL A 1 120 ? 5.620 -0.461 -14.288 1.00 95.38 120 VAL A C 1
ATOM 975 O O . VAL A 1 120 ? 4.488 -0.039 -14.528 1.00 95.38 120 VAL A O 1
ATOM 978 N N . ASP A 1 121 ? 5.902 -1.746 -14.124 1.00 95.38 121 ASP A N 1
ATOM 979 C CA . ASP A 1 121 ? 4.909 -2.786 -13.921 1.00 95.38 121 ASP A CA 1
ATOM 980 C C . ASP A 1 121 ? 4.641 -2.915 -12.422 1.00 95.38 121 ASP A C 1
ATOM 982 O O . ASP A 1 121 ? 5.551 -3.127 -11.612 1.00 95.38 121 ASP A O 1
ATOM 986 N N . THR A 1 122 ? 3.380 -2.759 -12.038 1.00 95.12 122 THR A N 1
ATOM 987 C CA . THR A 1 122 ? 2.921 -2.956 -10.665 1.00 95.12 122 THR A CA 1
ATOM 988 C C . THR A 1 122 ? 2.044 -4.188 -10.585 1.00 95.12 122 THR A C 1
ATOM 990 O O . THR A 1 122 ? 1.069 -4.315 -11.323 1.00 95.12 122 THR A O 1
ATOM 993 N N . TYR A 1 123 ? 2.391 -5.084 -9.670 1.00 95.12 123 TYR A N 1
ATOM 994 C CA . TYR A 1 123 ? 1.631 -6.294 -9.407 1.00 95.12 123 TYR A CA 1
ATOM 995 C C . TYR A 1 123 ? 1.065 -6.224 -8.000 1.00 95.12 123 TYR A C 1
ATOM 997 O O . TYR A 1 123 ? 1.813 -6.019 -7.039 1.00 95.12 123 TYR A O 1
ATOM 1005 N N . HIS A 1 124 ? -0.232 -6.455 -7.879 1.00 94.62 124 HIS A N 1
ATOM 1006 C CA . HIS A 1 124 ? -0.916 -6.596 -6.603 1.00 94.62 124 HIS A CA 1
ATOM 1007 C C . HIS A 1 124 ? -1.346 -8.045 -6.448 1.00 94.62 124 HIS A C 1
ATOM 1009 O O . HIS A 1 124 ? -1.866 -8.646 -7.386 1.00 94.62 124 HIS A O 1
ATOM 1015 N N . PHE A 1 125 ? -1.105 -8.616 -5.271 1.00 94.25 125 PHE A N 1
ATOM 1016 C CA . PHE A 1 125 ? -1.481 -9.989 -4.958 1.00 94.25 125 PHE A CA 1
ATOM 1017 C C . PHE A 1 125 ? -2.166 -10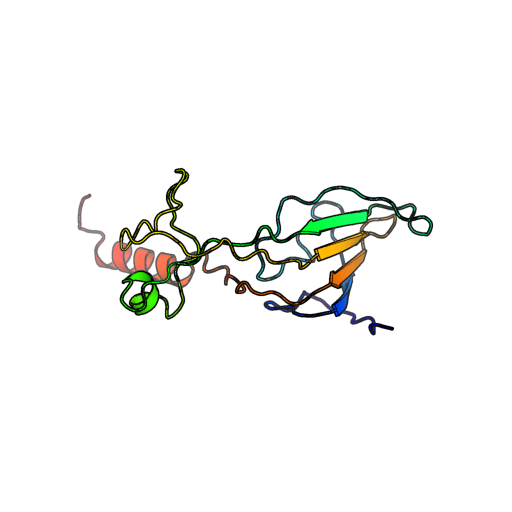.066 -3.606 1.00 94.25 125 PHE A C 1
ATOM 1019 O O . PHE A 1 125 ? -1.574 -9.685 -2.597 1.00 94.25 125 PHE A O 1
ATOM 1026 N N . GLY A 1 126 ? -3.357 -10.660 -3.591 1.00 91.06 126 GLY A N 1
ATOM 1027 C CA . GLY A 1 126 ? -4.105 -10.975 -2.380 1.00 91.06 126 GLY A CA 1
ATOM 1028 C C . GLY A 1 126 ? -5.278 -10.033 -2.137 1.00 91.06 126 GLY A C 1
ATOM 1029 O O . GLY A 1 126 ? -5.435 -9.009 -2.797 1.00 91.06 126 GLY A O 1
ATOM 1030 N N . TYR A 1 127 ? -6.110 -10.401 -1.168 1.00 90.62 127 TYR A N 1
ATOM 1031 C CA . TYR A 1 127 ? -7.281 -9.622 -0.795 1.00 90.62 127 TYR A CA 1
ATOM 1032 C C . TYR A 1 127 ? -7.009 -8.852 0.491 1.00 90.62 127 TYR A C 1
ATOM 1034 O O . TYR A 1 127 ? -6.596 -9.425 1.499 1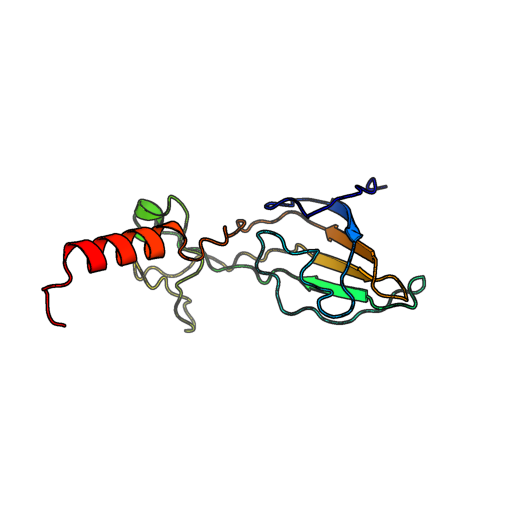.00 90.62 127 TYR A O 1
ATOM 1042 N N . HIS A 1 128 ? -7.221 -7.541 0.452 1.00 87.88 128 HIS A N 1
ATOM 1043 C CA . HIS A 1 128 ? -7.090 -6.697 1.626 1.00 87.88 128 HIS A CA 1
ATOM 1044 C C . HIS A 1 128 ? -8.219 -6.978 2.620 1.00 87.88 128 HIS A C 1
ATOM 1046 O O . HIS A 1 128 ? -9.393 -6.903 2.269 1.00 87.88 128 HIS A O 1
ATOM 1052 N N . THR A 1 129 ? -7.849 -7.209 3.877 1.00 82.88 129 THR A N 1
ATOM 1053 C CA . THR A 1 129 ? -8.762 -7.184 5.032 1.00 82.88 129 THR A CA 1
ATOM 1054 C C . THR A 1 129 ? -8.865 -5.787 5.651 1.00 82.88 129 THR A C 1
ATOM 1056 O O . THR A 1 129 ? -9.828 -5.453 6.335 1.00 82.88 129 THR A O 1
ATOM 1059 N N . CYS A 1 130 ? -7.892 -4.921 5.358 1.00 79.25 130 CYS A N 1
ATOM 1060 C CA . CYS A 1 130 ? -7.888 -3.528 5.780 1.00 79.25 130 CYS A CA 1
ATOM 1061 C C . CYS A 1 130 ? -8.626 -2.624 4.783 1.00 79.25 130 CYS A C 1
ATOM 1063 O O . CYS A 1 130 ? -8.906 -3.012 3.647 1.00 79.25 130 CYS A O 1
ATOM 1065 N N . ARG A 1 131 ? -8.870 -1.369 5.171 1.00 79.56 131 ARG A N 1
ATOM 1066 C CA . ARG A 1 131 ? -9.466 -0.335 4.307 1.00 79.56 131 ARG A CA 1
ATOM 1067 C C . ARG A 1 131 ? -8.430 0.514 3.567 1.00 79.56 131 ARG A C 1
ATOM 1069 O O . ARG A 1 131 ? -7.289 0.670 4.025 1.00 79.56 131 ARG A O 1
ATOM 1076 N N . ALA A 1 132 ? -8.831 1.085 2.434 1.00 86.44 132 ALA A N 1
ATOM 1077 C CA . ALA A 1 132 ? -8.091 2.168 1.801 1.00 86.44 132 ALA A CA 1
ATOM 1078 C C . ALA A 1 132 ? -8.290 3.463 2.601 1.00 86.44 132 ALA A C 1
ATOM 1080 O O . ALA A 1 132 ? -9.384 3.759 3.084 1.00 86.44 132 ALA A O 1
ATOM 1081 N N . ILE A 1 133 ? -7.213 4.223 2.783 1.00 81.06 133 ILE A N 1
ATOM 1082 C CA . ILE A 1 133 ? -7.213 5.460 3.557 1.00 81.06 133 ILE A CA 1
ATOM 1083 C C . ILE A 1 133 ? -7.199 6.619 2.567 1.00 81.06 133 ILE A C 1
ATOM 1085 O O . ILE A 1 133 ? -6.181 6.839 1.905 1.00 81.06 133 ILE A O 1
ATOM 1089 N N . PRO A 1 134 ? -8.309 7.366 2.425 1.00 71.62 134 PRO A N 1
ATOM 1090 C CA . PRO A 1 134 ? -8.313 8.521 1.551 1.00 71.62 134 PRO A CA 1
ATOM 1091 C C . PRO A 1 134 ? -7.275 9.500 2.073 1.00 71.62 134 PRO A C 1
ATOM 1093 O O . PRO A 1 134 ? -7.224 9.788 3.272 1.00 71.62 134 PRO A O 1
ATOM 1096 N N . ASN A 1 135 ? -6.453 10.022 1.165 1.00 60.62 135 ASN A N 1
ATOM 1097 C CA . ASN A 1 135 ? -5.535 11.112 1.455 1.00 60.62 135 ASN A CA 1
ATOM 1098 C C . ASN A 1 135 ? -6.371 12.381 1.687 1.00 60.62 135 ASN A C 1
ATOM 1100 O O . ASN A 1 135 ? -6.375 13.313 0.890 1.00 60.62 135 ASN A O 1
ATOM 1104 N N . LYS A 1 136 ? -7.110 12.436 2.801 1.00 51.59 136 LYS A N 1
ATOM 1105 C CA . LYS A 1 136 ? -7.730 13.654 3.316 1.00 51.59 136 LYS A CA 1
ATOM 1106 C C . LYS A 1 136 ? -6.624 14.519 3.913 1.00 51.59 136 LYS A C 1
ATOM 1108 O O . LYS A 1 136 ? -6.660 14.876 5.086 1.00 51.59 136 LYS A O 1
ATOM 1113 N N . ARG A 1 137 ? -5.617 14.883 3.115 1.00 44.41 137 ARG A N 1
ATOM 1114 C CA . ARG A 1 137 ? -4.853 16.092 3.407 1.00 44.41 137 ARG A CA 1
ATOM 1115 C C . ARG A 1 137 ? -5.831 17.242 3.240 1.00 44.41 137 ARG A C 1
ATOM 1117 O O . ARG A 1 137 ? -6.024 17.708 2.131 1.00 44.41 137 ARG A O 1
ATOM 1124 N N . ASN A 1 138 ? -6.478 17.619 4.339 1.00 46.09 138 ASN A N 1
ATOM 1125 C CA . ASN A 1 138 ? -6.764 18.991 4.750 1.00 46.09 138 ASN A CA 1
ATOM 1126 C C . ASN A 1 138 ? -7.295 20.000 3.712 1.00 46.09 138 ASN A C 1
ATOM 1128 O O . ASN A 1 138 ? -7.247 21.183 4.006 1.00 46.09 138 ASN A O 1
ATOM 1132 N N . LEU A 1 139 ? -7.831 19.617 2.551 1.00 48.66 139 LEU A N 1
ATOM 1133 C CA . LEU A 1 139 ? -8.285 20.602 1.561 1.00 48.66 139 LEU A CA 1
ATOM 1134 C C . LEU A 1 139 ? -9.516 21.363 2.063 1.00 48.66 139 LEU A C 1
ATOM 1136 O O . LEU A 1 139 ? -9.526 22.586 2.034 1.00 48.66 139 LEU A O 1
ATOM 1140 N N . GLN A 1 140 ? -10.494 20.660 2.642 1.00 47.59 140 GLN A N 1
ATOM 1141 C CA . GLN A 1 140 ? -11.673 21.307 3.233 1.00 47.59 140 GLN A CA 1
ATOM 1142 C C . GLN A 1 140 ? -11.406 21.948 4.600 1.00 47.59 140 GLN A C 1
ATOM 1144 O O . GLN A 1 140 ? -12.118 22.867 4.986 1.00 47.59 140 GLN A O 1
ATOM 1149 N N . VAL A 1 141 ? -10.417 21.458 5.356 1.00 51.56 141 VAL A N 1
ATOM 1150 C CA . VAL A 1 141 ? -10.103 22.000 6.689 1.00 51.56 141 VAL A CA 1
ATOM 1151 C C . VAL A 1 141 ? -9.250 23.260 6.560 1.00 51.56 141 VAL A C 1
ATOM 1153 O O . VAL A 1 141 ? -9.544 24.231 7.245 1.00 51.56 141 VAL A O 1
ATOM 1156 N N . LYS A 1 142 ? -8.272 23.297 5.639 1.00 52.47 142 LYS A N 1
ATOM 1157 C CA . LYS A 1 142 ? -7.523 24.525 5.336 1.00 52.47 142 LYS A CA 1
ATOM 1158 C C . LYS A 1 142 ? -8.424 25.607 4.766 1.00 52.47 142 LYS A C 1
ATOM 1160 O O . LYS A 1 142 ? -8.392 26.699 5.305 1.00 52.47 142 LYS A O 1
ATOM 1165 N N . SER A 1 143 ? -9.254 25.306 3.762 1.00 56.91 143 SER A N 1
ATOM 1166 C CA . SER A 1 143 ? -10.123 26.330 3.166 1.00 56.91 143 SER A CA 1
ATOM 1167 C C . SER A 1 143 ? -11.094 26.919 4.194 1.00 56.91 143 SER A C 1
ATOM 1169 O O . SER A 1 143 ? -11.241 28.131 4.279 1.00 56.91 143 SER A O 1
ATOM 1171 N N . LYS A 1 144 ? -11.699 26.077 5.047 1.00 58.69 144 LYS A N 1
ATOM 1172 C CA . LYS A 1 144 ? -12.613 26.535 6.105 1.00 58.69 144 LYS A CA 1
ATOM 1173 C C . LYS A 1 144 ? -11.903 27.275 7.238 1.00 58.69 144 LYS A C 1
ATOM 1175 O O . LYS A 1 144 ? -12.474 28.218 7.771 1.00 58.69 144 LYS A O 1
ATOM 1180 N N . LEU A 1 145 ? -10.687 26.870 7.616 1.00 62.41 145 LEU A N 1
ATOM 1181 C CA . LEU A 1 145 ? -9.884 27.596 8.606 1.00 62.41 145 LEU A CA 1
ATOM 1182 C C . LEU A 1 145 ? -9.416 28.941 8.055 1.00 62.41 145 LEU A C 1
ATOM 1184 O O . LEU A 1 145 ? -9.545 29.936 8.751 1.00 62.41 145 LEU A O 1
ATOM 1188 N N . GLU A 1 146 ? -8.926 28.992 6.817 1.00 65.19 146 GLU A N 1
ATOM 1189 C CA . GLU A 1 146 ? -8.515 30.232 6.148 1.00 65.19 146 GLU A CA 1
ATOM 1190 C C . GLU A 1 146 ? -9.698 31.201 6.021 1.00 65.19 146 GLU A C 1
ATOM 1192 O O . GLU A 1 146 ? -9.572 32.360 6.410 1.00 65.19 146 GLU A O 1
ATOM 1197 N N . GLU A 1 147 ? -10.877 30.725 5.606 1.00 66.69 147 GLU A N 1
ATOM 1198 C CA . GLU A 1 147 ? -12.107 31.528 5.598 1.00 66.69 147 GLU A CA 1
ATOM 1199 C C . GLU A 1 147 ? -12.521 31.993 7.002 1.00 66.69 147 GLU A C 1
ATOM 1201 O O . GLU A 1 147 ? -13.004 33.113 7.166 1.00 66.69 147 GLU A O 1
ATOM 1206 N N . HIS A 1 148 ? -12.354 31.157 8.029 1.00 69.50 148 HIS A N 1
ATOM 1207 C CA . HIS A 1 148 ? -12.697 31.515 9.405 1.00 69.50 148 HIS A CA 1
ATOM 1208 C C . HIS A 1 148 ? -11.728 32.558 9.983 1.00 69.50 148 HIS A C 1
ATOM 1210 O O . HIS A 1 148 ? -12.176 33.539 10.572 1.00 69.50 148 HIS A O 1
ATOM 1216 N N . PHE A 1 149 ? -10.422 32.412 9.745 1.00 67.75 149 PHE A N 1
ATOM 1217 C CA . PHE A 1 149 ? -9.413 33.407 10.118 1.00 67.75 149 PHE A CA 1
ATOM 1218 C C . PHE A 1 149 ? -9.608 34.725 9.367 1.00 67.75 149 PHE A C 1
ATOM 1220 O O . PHE A 1 149 ? -9.460 35.785 9.965 1.00 67.75 149 PHE A O 1
ATOM 1227 N N . GLN A 1 150 ? -10.003 34.685 8.092 1.00 70.44 150 GLN A N 1
ATOM 1228 C CA . GLN A 1 150 ? -10.369 35.892 7.346 1.00 70.44 150 GLN A CA 1
ATOM 1229 C C . GLN A 1 150 ? -11.620 36.569 7.923 1.00 70.44 150 GLN A C 1
ATOM 1231 O O . GLN A 1 150 ? -11.655 37.792 8.040 1.00 70.44 150 GLN A O 1
ATOM 1236 N N . LYS A 1 151 ? -12.636 35.794 8.327 1.00 74.25 151 LYS A N 1
ATOM 1237 C CA . LYS A 1 151 ? -13.879 36.323 8.922 1.00 74.25 151 LYS A CA 1
ATOM 1238 C C . LYS A 1 151 ? -13.705 36.846 10.348 1.00 74.25 151 LYS A C 1
ATOM 1240 O O . LYS A 1 151 ? -14.468 37.711 10.766 1.00 74.25 151 LYS A O 1
ATOM 1245 N N . HIS A 1 152 ? -12.709 36.354 11.079 1.00 72.38 152 HIS A N 1
ATOM 1246 C CA . HIS A 1 152 ? -12.434 36.736 12.464 1.00 72.38 152 HIS A CA 1
ATOM 1247 C C . HIS A 1 152 ? -11.015 37.284 12.651 1.00 72.38 152 HIS A C 1
ATOM 1249 O O . HIS A 1 152 ? -10.396 37.080 13.693 1.00 72.38 152 HIS A O 1
ATOM 1255 N N . ALA A 1 153 ? -10.510 38.022 11.658 1.00 64.19 153 ALA A N 1
ATOM 1256 C CA . ALA A 1 153 ? -9.158 38.586 11.655 1.00 64.19 153 ALA A CA 1
ATOM 1257 C C . ALA A 1 153 ? -8.870 39.554 12.825 1.00 64.19 153 ALA A C 1
ATOM 1259 O O . ALA A 1 153 ? -7.717 39.898 13.075 1.00 64.19 153 ALA A O 1
ATOM 1260 N N . SER A 1 154 ? -9.905 40.006 13.541 1.00 70.62 154 SER A N 1
ATOM 1261 C CA . SER A 1 154 ? -9.812 40.878 14.717 1.00 70.62 154 SER A CA 1
ATOM 1262 C C . SER A 1 154 ? -9.661 40.136 16.050 1.00 70.62 154 SER A C 1
ATOM 1264 O O . SER A 1 154 ? -9.404 40.781 17.069 1.00 70.62 154 SER A O 1
ATOM 1266 N N . LEU A 1 155 ? -9.807 38.807 16.078 1.00 59.50 155 LEU A N 1
ATOM 1267 C CA . LEU A 1 155 ? -9.560 38.017 17.282 1.00 59.50 155 LEU A CA 1
ATOM 1268 C C . LEU A 1 155 ? -8.048 37.824 17.447 1.00 59.50 155 LEU A C 1
ATOM 1270 O O . LEU A 1 155 ? -7.384 37.254 16.583 1.00 59.50 155 LEU A O 1
ATOM 1274 N N . LYS A 1 156 ? -7.491 38.333 18.549 1.00 55.12 156 LYS A N 1
ATOM 1275 C CA . LYS A 1 156 ? -6.101 38.051 18.933 1.00 55.12 156 LYS A CA 1
ATOM 1276 C C . LYS A 1 156 ? -5.983 36.616 19.484 1.00 55.12 156 LYS A C 1
ATOM 1278 O O . LYS A 1 156 ? -6.998 36.107 19.961 1.00 55.12 156 LYS A O 1
ATOM 1283 N N . PRO A 1 157 ? -4.790 35.991 19.392 1.00 57.00 157 PRO A N 1
ATOM 1284 C CA . PRO A 1 157 ? -4.549 34.619 19.848 1.00 57.00 157 PRO A CA 1
ATOM 1285 C C . PRO A 1 157 ? -4.951 34.370 21.301 1.00 57.00 157 PRO A C 1
ATOM 1287 O O . PRO A 1 157 ? -4.779 35.305 22.119 1.00 57.00 157 PRO A O 1
#

pLDDT: mean 83.22, std 12.67, range [44.41, 96.0]

Foldseek 3Di:
DADEAEDQADEQWDFAKHKYKYFADPVGLCPRHDHLAPWDDWDFDDDPPAPATKIKTAHAFFWWDPDPPFVCCVVVVDTDGDAFDPDPQRAHPGPRHGTDPGGGFGKMWMWGADNSSRMIMIIIHHGGPDDRHPPPPCPVVVVVVVVVCVVPVVDDD